Protein AF-I3S9D3-F1 (afdb_monomer)

Sequence (166 aa):
MTRGRRREHYQWNMDIIGVPGVMAEAELISSIVTLFKRIGITESDVGFKVSSRKVLQEVLRCYSIPENLFGKVCIIIDKIEEIPIDEIKKELKAAGLSQEAVLELLQVLSVKSLTELEERLGNSGEAIADLKELFSLAEKFGYSKWLQFDASVVRGLAYYTGIVFE

Nearest PDB structures (foldseek):
  4yre-assembly1_B-2  TM=9.795E-01  e=1.272E-14  Trypanosoma cruzi strain CL Brener
  3lc0-assembly1_A-2  TM=9.769E-01  e=6.864E-14  Trypanosoma cruzi
  4yrc-assembly1_A  TM=9.772E-01  e=1.595E-13  Trypanosoma cruzi strain CL Brener
  4yp0-assembly1_A  TM=9.704E-01  e=2.363E-13  Trypanosoma cruzi strain CL Brener
  3hrk-assembly1_B  TM=9.640E-01  e=2.645E-13  Trypanosoma cruzi

InterPro domains:
  IPR004516 Histidine-tRNA ligase/ATP phosphoribosyltransferase regulatory subunit [PTHR43707] (1-166)
  IPR041715 Class II Histidinyl-tRNA synthetase (HisRS)-like catalytic core domain [PF13393] (4-166)
  IPR045864 Class II Aminoacyl-tRNA synthetase/Biotinyl protein ligase (BPL) and lipoyl protein ligase (LPL) [G3DSA:3.30.930.10] (1-166)
  IPR045864 Class II Aminoacyl-tRNA synthetase/Biotinyl protein ligase (BPL) and lipoyl protein ligase (LPL) [SSF55681] (3-166)

Secondary structure (DSSP, 8-state):
---S--S----------S--TTHHHHHHHHHHHHHHHHTT--TTT--EEEEEHHHHHHHHHHTT--GGGHHHHHHHHHGGGTS-HHHHHHHHHHTT--HHHHHHH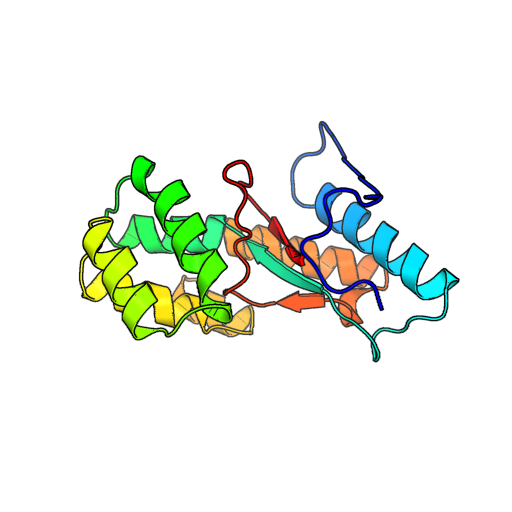HHHHT--SHHHHHHHH-TT-HHHHHHHHHHHHHHHHT-GGGEEE-TT---S-TT--SEEE-

Foldseek 3Di:
DDPDDDPDDDDDDDDDPDDDACVRVLVVVLVVVVVCVVVPHDLVRAAKEKFWLLLVVLLCVVQVHDPVLSLVLLQLLQCPVPDPPVVSLVSVVVSPDDNVSSVVSVVQQADFDLVVSCVSRNPPGPRSVRVVVSLVSCVVSVNNSRYTYGSSDRDNDSPGHTMDMD

Mean predicted aligned error: 4.54 Å

Radius of gyration: 17.09 Å; Cα contacts (8 Å, |Δi|>4): 186; chains: 1; bounding box: 38×35×45 Å

Structure (mmCIF, N/CA/C/O backbone):
data_AF-I3S9D3-F1
#
_entry.id   AF-I3S9D3-F1
#
loop_
_atom_site.group_PDB
_atom_site.id
_atom_site.type_symbol
_atom_site.label_atom_id
_atom_site.label_alt_id
_atom_site.label_comp_id
_atom_site.label_asym_id
_atom_site.label_entity_id
_atom_site.label_seq_id
_atom_site.pdbx_PDB_ins_code
_atom_site.Cartn_x
_atom_site.Cartn_y
_atom_site.Cartn_z
_atom_site.occupancy
_atom_site.B_iso_or_equiv
_atom_site.auth_seq_id
_atom_site.auth_comp_id
_atom_site.auth_asym_id
_atom_site.auth_atom_id
_atom_site.pdbx_PDB_model_num
ATOM 1 N N . MET A 1 1 ? -12.470 16.243 -25.436 1.00 49.25 1 MET A N 1
ATOM 2 C CA . MET A 1 1 ? -12.636 15.712 -24.062 1.00 49.25 1 MET A CA 1
ATOM 3 C C . MET A 1 1 ? -14.063 15.222 -23.891 1.00 49.25 1 MET A C 1
ATOM 5 O O . MET A 1 1 ? -14.980 16.030 -23.940 1.00 49.25 1 MET A O 1
ATOM 9 N N . THR A 1 2 ? -14.280 13.917 -23.740 1.00 46.56 2 THR A N 1
ATOM 10 C CA . THR A 1 2 ? -15.599 13.377 -23.373 1.00 46.56 2 THR A CA 1
ATOM 11 C C . THR A 1 2 ? -1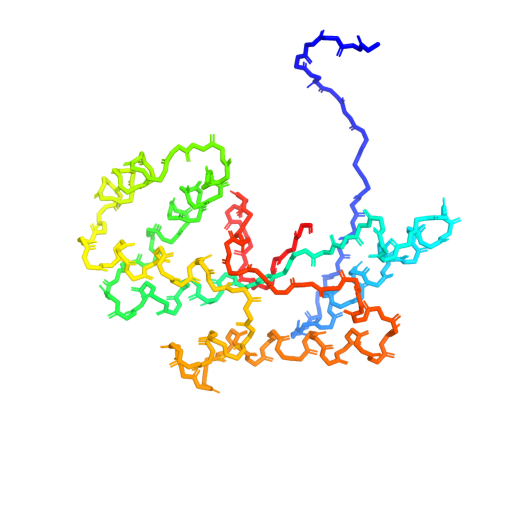5.939 13.817 -21.949 1.00 46.56 2 THR A C 1
ATOM 13 O O . THR A 1 2 ? -15.315 13.338 -21.005 1.00 46.56 2 THR A O 1
ATOM 16 N N . ARG A 1 3 ? -16.888 14.747 -21.802 1.00 61.69 3 ARG A N 1
ATOM 17 C CA . ARG A 1 3 ? -17.500 15.116 -20.518 1.00 61.69 3 ARG A CA 1
ATOM 18 C C . ARG A 1 3 ? -18.557 14.068 -20.157 1.00 61.69 3 ARG A C 1
ATOM 20 O O . ARG A 1 3 ? -19.429 13.791 -20.973 1.00 61.69 3 ARG A O 1
ATOM 27 N N . GLY A 1 4 ? -18.478 13.502 -18.954 1.00 76.75 4 GLY A N 1
ATOM 28 C CA . GLY A 1 4 ? -19.435 12.517 -18.434 1.00 76.75 4 GLY A CA 1
ATOM 29 C C . GLY A 1 4 ? -18.759 11.326 -17.750 1.00 76.75 4 GLY A C 1
ATOM 30 O O . GLY A 1 4 ? -17.557 11.110 -17.898 1.00 76.75 4 GLY A O 1
ATOM 31 N N . ARG A 1 5 ? -19.536 10.542 -16.994 1.00 80.56 5 ARG A N 1
ATOM 32 C CA . ARG A 1 5 ? -19.056 9.320 -16.333 1.00 80.56 5 ARG A CA 1
ATOM 33 C C . ARG A 1 5 ? -18.833 8.237 -17.390 1.00 80.56 5 ARG A C 1
ATOM 35 O O . ARG A 1 5 ? -19.801 7.713 -17.944 1.00 80.56 5 ARG A O 1
ATOM 42 N N . ARG A 1 6 ? -17.568 7.933 -17.696 1.00 85.50 6 ARG A N 1
ATOM 43 C CA . ARG A 1 6 ? -17.218 6.862 -18.639 1.00 85.50 6 ARG A CA 1
ATOM 44 C C . ARG A 1 6 ? -17.754 5.526 -18.121 1.00 85.50 6 ARG A C 1
ATOM 46 O O . ARG A 1 6 ? -17.647 5.239 -16.932 1.00 85.50 6 ARG A O 1
ATOM 53 N N . ARG A 1 7 ? -18.361 4.745 -19.016 1.00 91.62 7 ARG A N 1
ATOM 54 C CA . ARG A 1 7 ? -18.909 3.408 -18.723 1.00 91.62 7 ARG A CA 1
ATOM 55 C C . ARG A 1 7 ? -18.028 2.269 -19.245 1.00 91.62 7 ARG A C 1
ATOM 57 O O . ARG A 1 7 ? -18.334 1.117 -18.983 1.00 91.62 7 ARG A O 1
ATOM 64 N N . GLU A 1 8 ? -16.942 2.597 -19.940 1.00 93.19 8 GLU A N 1
ATOM 65 C CA . GLU A 1 8 ? -15.966 1.645 -20.466 1.00 93.19 8 GLU A CA 1
ATOM 66 C C . GLU A 1 8 ? -14.553 2.242 -20.419 1.00 93.19 8 GLU A C 1
ATOM 68 O O . GLU A 1 8 ? -14.372 3.458 -20.561 1.00 93.19 8 GLU A O 1
ATOM 73 N N . HIS A 1 9 ? -13.564 1.383 -20.184 1.00 93.62 9 HIS A N 1
ATOM 74 C CA . HIS A 1 9 ? -12.139 1.675 -20.316 1.00 93.62 9 HIS A CA 1
ATOM 75 C C . HIS A 1 9 ? -11.368 0.359 -20.481 1.00 93.62 9 HIS A C 1
ATOM 77 O O . HIS A 1 9 ? -11.848 -0.698 -20.077 1.00 93.62 9 HIS A O 1
ATOM 83 N N . TYR A 1 10 ? -10.173 0.431 -21.066 1.00 95.31 10 TYR A N 1
ATOM 84 C CA . TYR A 1 10 ? -9.237 -0.690 -21.086 1.00 95.31 10 TYR A CA 1
ATOM 85 C C 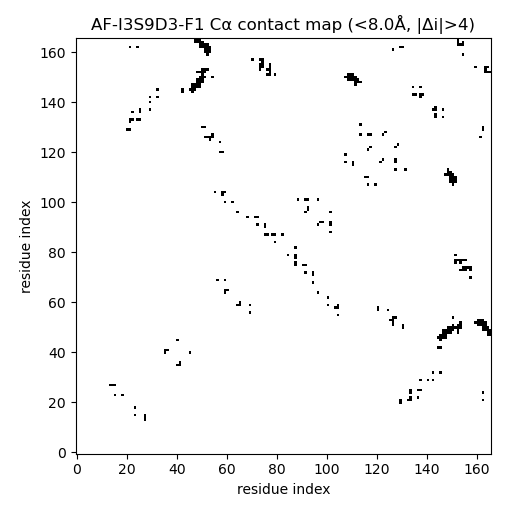. TYR A 1 10 ? -8.373 -0.644 -19.829 1.00 95.31 10 TYR A C 1
ATOM 87 O O . TYR A 1 10 ? -7.870 0.421 -19.467 1.00 95.31 10 TYR A O 1
ATOM 95 N N . GLN A 1 11 ? -8.191 -1.795 -19.188 1.00 95.88 11 GLN A N 1
ATOM 96 C CA . GLN A 1 11 ? -7.334 -1.949 -18.019 1.00 95.88 11 GLN A CA 1
ATOM 97 C C . GLN A 1 11 ? -6.360 -3.097 -18.267 1.00 95.88 11 GLN A C 1
ATOM 99 O O . GLN A 1 11 ? -6.765 -4.240 -18.484 1.00 95.88 11 GLN A O 1
ATOM 104 N N . TRP A 1 12 ? -5.069 -2.785 -18.243 1.00 96.88 12 TRP A N 1
ATOM 105 C CA . TRP A 1 12 ? -4.033 -3.805 -18.231 1.00 96.88 12 TRP A CA 1
ATOM 106 C C . TRP A 1 12 ? -3.953 -4.396 -16.823 1.00 96.88 12 TRP A C 1
ATOM 108 O O . TRP A 1 12 ? -3.739 -3.660 -15.863 1.00 96.88 12 TRP A O 1
ATOM 118 N N . ASN A 1 13 ? -4.181 -5.703 -16.708 1.00 96.81 13 ASN A N 1
ATOM 119 C CA . ASN A 1 13 ? -4.094 -6.437 -15.449 1.00 96.81 13 ASN A CA 1
ATOM 120 C C . ASN A 1 13 ? -2.868 -7.354 -15.489 1.00 96.81 13 ASN A C 1
ATOM 122 O O . ASN A 1 13 ? -2.574 -7.963 -16.522 1.00 96.81 13 ASN A O 1
ATOM 126 N N . MET A 1 14 ? -2.162 -7.422 -14.365 1.00 97.56 14 MET A N 1
ATOM 127 C CA . MET A 1 14 ? -1.034 -8.314 -14.139 1.00 97.56 14 MET A CA 1
ATOM 128 C C . MET A 1 14 ? -1.173 -8.915 -12.747 1.00 97.56 14 MET A C 1
ATOM 130 O O . MET A 1 14 ? -1.247 -8.179 -11.767 1.00 97.56 14 MET A O 1
ATOM 134 N N . ASP A 1 15 ? -1.152 -10.241 -12.676 1.00 97.12 15 ASP A N 1
ATOM 135 C CA . ASP A 1 15 ? -1.316 -10.992 -11.439 1.00 97.12 15 ASP A CA 1
ATOM 136 C C . ASP A 1 15 ? -0.244 -12.079 -11.361 1.00 97.12 15 ASP A C 1
ATOM 138 O O . ASP A 1 15 ? 0.035 -12.773 -12.343 1.00 97.12 15 ASP A O 1
ATOM 142 N N . ILE A 1 16 ? 0.344 -12.243 -10.177 1.00 97.50 16 ILE A N 1
ATOM 143 C CA . ILE A 1 16 ? 1.281 -13.323 -9.869 1.00 97.50 16 ILE A CA 1
ATOM 144 C C . ILE A 1 16 ? 0.644 -14.171 -8.771 1.00 97.50 16 ILE A C 1
ATOM 146 O O . ILE A 1 16 ? 0.302 -13.668 -7.704 1.00 97.50 16 ILE A O 1
ATOM 150 N N . ILE A 1 17 ? 0.461 -15.464 -9.040 1.00 97.25 17 ILE A N 1
ATOM 151 C CA . ILE A 1 17 ? -0.234 -16.392 -8.142 1.00 97.25 17 ILE A CA 1
ATOM 152 C C . ILE A 1 17 ? 0.756 -17.438 -7.634 1.00 97.25 17 ILE A C 1
ATOM 154 O O . ILE A 1 17 ? 1.529 -17.997 -8.409 1.00 97.25 17 ILE A O 1
ATOM 158 N N . GLY A 1 18 ? 0.695 -17.741 -6.334 1.00 96.19 18 GLY A N 1
ATOM 159 C CA . GLY A 1 18 ? 1.493 -18.808 -5.719 1.00 96.19 18 GLY A CA 1
ATOM 160 C C . GLY A 1 18 ? 2.904 -18.393 -5.297 1.00 96.19 18 GLY A C 1
ATOM 161 O O . GLY A 1 18 ? 3.736 -19.263 -5.055 1.00 96.19 18 GLY A O 1
ATOM 162 N N . VAL A 1 19 ? 3.173 -17.089 -5.193 1.00 96.00 19 VAL A N 1
ATOM 163 C CA . VAL A 1 19 ? 4.452 -16.550 -4.715 1.00 96.00 19 VAL A CA 1
ATOM 164 C C . VAL A 1 19 ? 4.263 -15.984 -3.304 1.00 96.00 19 VAL A C 1
ATOM 166 O O . VAL A 1 19 ? 3.454 -15.074 -3.135 1.00 96.00 19 VAL A O 1
ATOM 169 N N . PRO A 1 20 ? 4.948 -16.531 -2.284 1.00 91.38 20 PRO A N 1
ATOM 170 C CA . PRO A 1 20 ? 4.936 -15.969 -0.938 1.00 91.38 20 PRO A CA 1
ATOM 171 C C . PRO A 1 20 ? 5.893 -14.772 -0.818 1.00 91.38 20 PRO A C 1
ATOM 173 O O . PRO A 1 20 ? 6.807 -14.610 -1.630 1.00 91.38 20 PRO A O 1
ATOM 176 N N . GLY A 1 21 ? 5.731 -13.990 0.252 1.00 92.62 21 GLY A N 1
ATOM 177 C CA . GLY A 1 21 ? 6.547 -12.799 0.508 1.00 92.62 21 GLY A CA 1
ATOM 178 C C . GLY A 1 21 ? 6.273 -11.678 -0.497 1.00 92.62 21 GLY A C 1
ATOM 179 O O . GLY A 1 21 ? 5.265 -11.713 -1.195 1.00 92.62 21 GLY A O 1
ATOM 180 N N . VAL A 1 22 ? 7.182 -10.702 -0.575 1.00 96.81 22 VAL A N 1
ATOM 181 C CA . VAL A 1 22 ? 6.983 -9.460 -1.353 1.00 96.81 22 VAL A CA 1
ATOM 182 C C . VAL A 1 22 ? 7.588 -9.472 -2.765 1.00 96.81 22 VAL A C 1
ATOM 184 O O . VAL A 1 22 ? 7.643 -8.449 -3.452 1.00 96.81 22 VAL A O 1
ATOM 187 N N . MET A 1 23 ? 8.093 -10.626 -3.214 1.00 97.50 23 MET A N 1
ATOM 188 C CA . MET A 1 23 ? 8.729 -10.758 -4.531 1.00 97.50 23 MET A CA 1
ATOM 189 C C . MET A 1 23 ? 7.735 -10.518 -5.672 1.00 97.50 23 MET A C 1
ATOM 191 O O . MET A 1 23 ? 8.100 -9.943 -6.697 1.00 97.50 23 MET A O 1
ATOM 195 N N . ALA A 1 24 ? 6.480 -10.941 -5.498 1.00 97.88 24 ALA A N 1
ATOM 196 C CA . ALA A 1 24 ? 5.436 -10.726 -6.493 1.00 97.88 24 ALA A CA 1
ATOM 197 C C . ALA A 1 24 ? 5.185 -9.229 -6.707 1.00 97.88 24 ALA A C 1
ATOM 199 O O . ALA A 1 24 ? 5.175 -8.751 -7.837 1.00 97.88 24 ALA A O 1
ATOM 200 N N . GLU A 1 25 ? 5.042 -8.472 -5.625 1.00 97.94 25 GLU A N 1
ATOM 201 C CA . GLU A 1 25 ? 4.812 -7.034 -5.660 1.00 97.94 25 GLU A CA 1
ATOM 202 C C . GLU A 1 25 ? 6.011 -6.288 -6.246 1.00 97.94 25 GLU A C 1
ATOM 204 O O . GLU A 1 25 ? 5.826 -5.383 -7.062 1.00 97.94 25 GLU A O 1
ATOM 209 N N . ALA A 1 26 ? 7.236 -6.708 -5.913 1.00 98.12 26 ALA A N 1
ATOM 210 C CA . ALA A 1 26 ? 8.444 -6.151 -6.514 1.00 98.12 26 ALA A CA 1
ATOM 211 C C . ALA A 1 26 ? 8.471 -6.338 -8.045 1.00 98.12 26 ALA A C 1
ATOM 213 O O . ALA A 1 26 ? 8.721 -5.390 -8.794 1.00 98.12 26 ALA A O 1
ATOM 214 N N . GLU A 1 27 ? 8.157 -7.542 -8.527 1.00 98.12 27 GLU A N 1
ATOM 215 C CA . GLU A 1 27 ? 8.140 -7.864 -9.959 1.00 98.12 27 GLU A CA 1
ATOM 216 C C . GLU A 1 27 ? 7.004 -7.145 -10.708 1.00 98.12 27 GLU A C 1
ATOM 218 O O . GLU A 1 27 ? 7.194 -6.664 -11.833 1.00 98.12 27 GLU A O 1
ATOM 223 N N . LEU A 1 28 ? 5.831 -7.008 -10.081 1.00 98.38 28 LEU A N 1
ATOM 224 C CA . LEU A 1 28 ? 4.704 -6.253 -10.635 1.00 98.38 28 LEU A CA 1
ATOM 225 C C . LEU A 1 28 ? 5.077 -4.780 -10.834 1.00 98.38 28 LEU A C 1
ATOM 227 O O . LEU A 1 28 ? 4.912 -4.250 -11.934 1.00 98.38 28 LEU A O 1
ATOM 231 N N . ILE A 1 29 ? 5.648 -4.130 -9.816 1.00 98.06 29 ILE A N 1
ATOM 232 C CA . ILE A 1 29 ? 6.073 -2.725 -9.915 1.00 98.06 29 ILE A CA 1
ATOM 233 C C . ILE A 1 29 ? 7.193 -2.580 -10.955 1.00 98.06 29 ILE A C 1
ATOM 235 O O . ILE A 1 29 ? 7.128 -1.697 -11.811 1.00 98.06 29 ILE A O 1
ATOM 239 N N . SER A 1 30 ? 8.173 -3.488 -10.961 1.00 98.19 30 SER A N 1
ATOM 240 C CA . SER A 1 30 ? 9.248 -3.534 -11.965 1.00 98.19 30 SER A CA 1
ATOM 241 C C . SER A 1 30 ? 8.720 -3.627 -13.404 1.00 98.19 30 SER A C 1
ATOM 243 O O . SER A 1 30 ? 9.215 -2.948 -14.313 1.00 98.19 30 SER A O 1
ATOM 245 N N . SER A 1 31 ? 7.663 -4.413 -13.620 1.00 98.25 31 SER A N 1
ATOM 246 C CA . SER A 1 31 ? 7.009 -4.554 -14.924 1.00 98.25 31 SER A CA 1
ATOM 247 C C . SER A 1 31 ? 6.356 -3.247 -15.384 1.00 98.25 31 SER A C 1
ATOM 249 O O . SER A 1 31 ? 6.502 -2.858 -16.548 1.00 98.25 31 SER A O 1
ATOM 251 N N . ILE A 1 32 ? 5.698 -2.521 -14.473 1.00 98.00 32 ILE A N 1
ATOM 252 C CA . ILE A 1 32 ? 5.095 -1.214 -14.775 1.00 98.00 32 ILE A CA 1
ATOM 253 C C . ILE A 1 32 ? 6.189 -0.168 -15.037 1.00 98.00 32 ILE A C 1
ATOM 255 O O . ILE A 1 32 ? 6.119 0.558 -16.029 1.00 98.00 32 ILE A O 1
ATOM 259 N N . VAL A 1 33 ? 7.251 -0.136 -14.224 1.00 98.06 33 VAL A N 1
ATOM 260 C CA . VAL A 1 33 ? 8.419 0.739 -14.442 1.00 98.06 33 VAL A CA 1
ATOM 261 C C . VAL A 1 33 ? 9.059 0.469 -15.805 1.00 98.06 33 VAL A C 1
ATOM 263 O O . VAL A 1 33 ? 9.430 1.399 -16.521 1.00 98.06 33 VAL A O 1
ATOM 266 N N . THR A 1 34 ? 9.168 -0.800 -16.200 1.00 98.06 34 THR A N 1
ATOM 267 C CA . THR A 1 34 ? 9.695 -1.190 -17.514 1.00 98.06 34 THR A CA 1
ATOM 268 C C . THR A 1 34 ? 8.831 -0.640 -18.644 1.00 98.06 34 THR A C 1
ATOM 270 O O . THR A 1 34 ? 9.368 -0.128 -19.630 1.00 98.06 34 THR A O 1
ATOM 273 N N . LEU A 1 35 ? 7.503 -0.701 -18.508 1.00 97.62 35 LEU A N 1
ATOM 274 C CA . LEU A 1 35 ? 6.585 -0.082 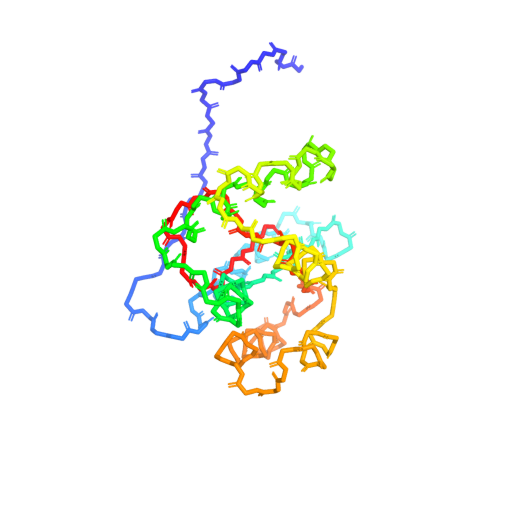-19.462 1.00 97.62 35 LEU A CA 1
ATOM 275 C C . LEU A 1 35 ? 6.792 1.438 -19.524 1.00 97.62 35 LEU A C 1
ATOM 277 O O . LEU A 1 35 ? 6.975 1.963 -20.620 1.00 97.62 35 LEU A O 1
ATOM 281 N N . PHE A 1 36 ? 6.812 2.127 -18.379 1.00 97.94 36 PHE A N 1
ATOM 282 C CA . PHE A 1 36 ? 7.014 3.579 -18.297 1.00 97.94 36 PHE A CA 1
ATOM 283 C C . PHE A 1 36 ? 8.310 4.020 -18.977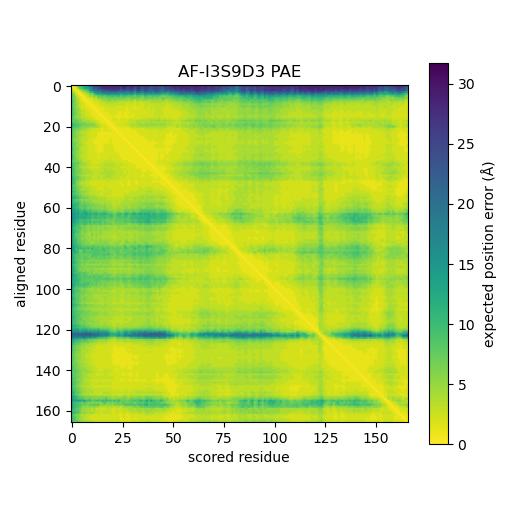 1.00 97.94 36 PHE A C 1
ATOM 285 O O . PHE A 1 36 ? 8.272 4.869 -19.870 1.00 97.94 36 PHE A O 1
ATOM 292 N N . LYS A 1 37 ? 9.429 3.355 -18.675 1.00 97.19 37 LYS A N 1
ATOM 293 C CA . LYS A 1 37 ? 10.717 3.616 -19.333 1.00 97.19 37 LYS A CA 1
ATOM 294 C C . LYS A 1 37 ? 10.642 3.424 -20.852 1.00 97.19 37 LYS A C 1
ATOM 296 O O . LYS A 1 37 ? 11.190 4.231 -21.598 1.00 97.19 37 LYS A O 1
ATOM 301 N N . ARG A 1 38 ? 9.943 2.388 -21.338 1.00 98.00 38 ARG A N 1
ATOM 302 C CA . ARG A 1 38 ? 9.790 2.119 -22.784 1.00 98.00 38 ARG A CA 1
ATOM 303 C C . ARG A 1 38 ? 8.992 3.186 -23.527 1.00 98.00 38 ARG A C 1
ATOM 305 O O . ARG A 1 38 ? 9.226 3.374 -24.718 1.00 98.00 38 ARG A O 1
ATOM 312 N N . ILE A 1 39 ? 8.069 3.863 -22.850 1.00 97.81 39 ILE A N 1
ATOM 313 C CA . ILE A 1 39 ? 7.268 4.949 -23.433 1.00 97.81 39 ILE A CA 1
ATOM 314 C C . ILE A 1 39 ? 7.834 6.342 -23.124 1.00 97.81 39 ILE A C 1
ATOM 316 O O . ILE A 1 39 ? 7.201 7.340 -23.458 1.00 97.81 39 ILE A O 1
ATOM 320 N N . GLY A 1 40 ? 9.030 6.414 -22.531 1.00 97.88 40 GLY A N 1
ATOM 321 C CA . GLY A 1 40 ? 9.747 7.664 -22.271 1.00 97.88 40 GLY A CA 1
ATOM 322 C C . GLY A 1 40 ? 9.341 8.401 -20.993 1.00 97.88 40 GLY A C 1
ATOM 323 O O . GLY A 1 40 ? 9.750 9.543 -20.823 1.00 97.88 40 GLY A O 1
ATOM 324 N N . ILE A 1 41 ? 8.565 7.769 -20.109 1.00 98.19 41 ILE A N 1
ATOM 325 C CA . ILE A 1 41 ? 8.274 8.287 -18.766 1.00 98.19 41 ILE A CA 1
ATOM 326 C C . ILE A 1 41 ? 9.466 7.970 -17.860 1.00 98.19 41 ILE A C 1
ATOM 328 O O . ILE A 1 41 ? 10.052 6.886 -17.947 1.00 98.19 41 ILE A O 1
ATOM 332 N N . THR A 1 42 ? 9.815 8.910 -16.988 1.00 97.44 42 THR A N 1
ATOM 333 C CA . THR A 1 42 ? 10.955 8.830 -16.066 1.00 97.44 42 THR A CA 1
ATOM 334 C C . THR A 1 42 ? 10.518 8.945 -14.603 1.00 97.44 42 THR A C 1
ATOM 336 O O . THR A 1 42 ? 9.389 9.341 -14.314 1.00 97.44 42 THR A O 1
ATOM 339 N N . GLU A 1 43 ? 11.422 8.651 -13.663 1.00 96.81 43 GLU A N 1
ATOM 340 C CA . GLU A 1 43 ? 11.158 8.806 -12.223 1.00 96.81 43 GLU A CA 1
ATOM 341 C C . GLU A 1 43 ? 10.895 10.258 -11.788 1.00 96.81 43 GLU A C 1
ATOM 343 O O . GLU A 1 43 ? 10.408 10.494 -10.688 1.00 96.81 43 GLU A O 1
ATOM 348 N N . SER A 1 44 ? 11.234 11.246 -12.625 1.00 96.56 44 SER A N 1
ATOM 349 C CA . SER A 1 44 ? 10.882 12.647 -12.372 1.00 96.56 44 SER A CA 1
ATOM 350 C C . SER A 1 44 ? 9.459 13.000 -12.800 1.00 96.56 44 SER A C 1
ATOM 352 O O . SER A 1 44 ? 8.947 14.031 -12.371 1.00 96.56 44 SER A O 1
ATOM 354 N N . ASP A 1 45 ? 8.826 12.167 -13.630 1.00 97.00 45 ASP A N 1
ATOM 355 C CA . ASP A 1 45 ? 7.465 12.397 -14.116 1.00 97.00 45 ASP A CA 1
ATOM 356 C C . ASP A 1 45 ? 6.425 11.729 -13.212 1.00 97.00 45 ASP A C 1
ATOM 358 O O . ASP A 1 45 ? 5.353 12.288 -12.973 1.00 97.00 45 ASP A O 1
ATOM 362 N N . VAL A 1 46 ? 6.729 10.518 -12.730 1.00 96.75 46 VAL A N 1
ATOM 363 C CA . VAL A 1 46 ? 5.824 9.689 -11.924 1.00 96.75 46 VAL A CA 1
ATOM 364 C C . VAL A 1 46 ? 6.592 8.899 -10.865 1.00 96.75 46 VAL A C 1
ATOM 366 O O . VAL A 1 46 ? 7.780 8.615 -11.011 1.00 96.75 46 VAL A O 1
ATOM 369 N N . GLY A 1 47 ? 5.873 8.469 -9.834 1.00 95.88 47 GLY A N 1
ATOM 370 C CA . GLY A 1 47 ? 6.354 7.539 -8.820 1.00 95.88 47 GLY A CA 1
ATOM 371 C C . GLY A 1 47 ? 5.205 6.693 -8.283 1.00 95.88 47 GLY A C 1
ATOM 372 O O . GLY A 1 47 ? 4.040 7.004 -8.521 1.00 95.88 47 GLY A O 1
ATOM 373 N N . PHE A 1 48 ? 5.554 5.629 -7.572 1.00 97.31 48 PHE A N 1
ATOM 374 C CA . PHE A 1 48 ? 4.640 4.721 -6.900 1.00 97.31 48 PHE A CA 1
ATOM 375 C C . PHE A 1 48 ? 4.638 5.032 -5.416 1.00 97.31 48 PHE A C 1
ATOM 377 O O . PHE A 1 48 ? 5.682 4.932 -4.758 1.00 97.31 48 PHE A O 1
ATOM 384 N N . LYS A 1 49 ? 3.467 5.362 -4.879 1.00 96.75 49 LYS A N 1
ATOM 385 C CA . LYS A 1 49 ? 3.282 5.402 -3.430 1.00 96.75 49 LYS A CA 1
ATOM 386 C C . LYS A 1 49 ? 2.969 3.994 -2.948 1.00 96.75 49 LYS A C 1
ATOM 388 O O . LYS A 1 49 ? 2.119 3.319 -3.524 1.00 96.75 49 LYS A O 1
ATOM 393 N N . VAL A 1 50 ? 3.640 3.550 -1.891 1.00 97.12 50 VAL A N 1
ATOM 394 C CA . VAL A 1 50 ? 3.510 2.184 -1.374 1.00 97.12 50 VAL A CA 1
ATOM 395 C C . VAL A 1 50 ? 3.281 2.169 0.126 1.00 97.12 50 VAL A C 1
ATOM 397 O O . VAL A 1 50 ? 3.898 2.925 0.877 1.00 97.12 50 VAL A O 1
ATOM 400 N N . SER A 1 51 ? 2.425 1.247 0.552 1.00 95.44 51 SER A N 1
ATOM 401 C CA . SER A 1 51 ? 2.127 0.951 1.948 1.00 95.44 51 SER A CA 1
ATOM 402 C C . SER A 1 51 ? 1.824 -0.534 2.131 1.00 95.44 51 SER A C 1
ATOM 404 O O . SER A 1 51 ? 1.900 -1.330 1.195 1.00 95.44 51 SER A O 1
ATOM 406 N N . SER A 1 52 ? 1.449 -0.913 3.349 1.00 94.31 52 SER A N 1
ATOM 407 C CA . SER A 1 52 ? 0.928 -2.236 3.665 1.00 94.31 52 SER A CA 1
ATOM 408 C C . SER A 1 52 ? -0.327 -2.117 4.509 1.00 94.31 52 SER A C 1
ATOM 410 O O . SER A 1 52 ? -0.361 -1.407 5.514 1.00 94.31 52 SER A O 1
ATOM 412 N N . ARG A 1 53 ? -1.349 -2.897 4.168 1.00 92.38 53 ARG A N 1
ATOM 413 C CA . ARG A 1 53 ? -2.550 -3.026 4.999 1.00 92.38 53 ARG A CA 1
ATOM 414 C C . ARG A 1 53 ? -2.264 -3.602 6.379 1.00 92.38 53 ARG A C 1
ATOM 416 O O . ARG A 1 53 ? -3.000 -3.294 7.318 1.00 92.38 53 ARG A O 1
ATOM 423 N N . LYS A 1 54 ? -1.174 -4.358 6.520 1.00 91.62 54 LYS A N 1
ATOM 424 C CA . LYS A 1 54 ? -0.701 -4.864 7.811 1.00 91.62 54 LYS A CA 1
ATOM 425 C C . LYS A 1 54 ? -0.365 -3.724 8.784 1.00 91.62 54 LYS A C 1
ATOM 427 O O . LYS A 1 54 ? -0.642 -3.865 9.967 1.00 91.62 54 LYS A O 1
ATOM 432 N N . VAL A 1 55 ? 0.100 -2.564 8.295 1.00 91.19 55 VAL A N 1
ATOM 433 C CA . VAL A 1 55 ? 0.334 -1.361 9.126 1.00 91.19 55 VAL A CA 1
ATOM 434 C C . VAL A 1 55 ? -0.953 -0.944 9.831 1.00 91.19 55 VAL A C 1
ATOM 436 O O . VAL A 1 55 ? -0.994 -0.769 11.046 1.00 91.19 55 VAL A O 1
ATOM 439 N N . LEU A 1 56 ? -2.038 -0.833 9.066 1.00 89.12 56 LEU A N 1
ATOM 440 C CA . LEU A 1 56 ? -3.338 -0.464 9.604 1.00 89.12 56 LEU A CA 1
ATOM 441 C C . LEU A 1 56 ? -3.864 -1.525 10.580 1.00 89.12 56 LEU A C 1
ATOM 443 O O . LEU A 1 56 ? -4.381 -1.177 11.638 1.00 89.12 56 LEU A O 1
ATOM 447 N N . GLN A 1 57 ? -3.712 -2.812 10.253 1.00 88.94 57 GLN A N 1
ATOM 448 C CA . GLN A 1 57 ? -4.117 -3.911 11.139 1.00 88.94 57 GLN A CA 1
ATOM 449 C C . GLN A 1 57 ? -3.396 -3.855 12.487 1.00 88.94 57 GLN A C 1
ATOM 451 O O . GLN A 1 57 ? -4.036 -4.017 13.526 1.00 88.94 57 GLN A O 1
ATOM 456 N N . GLU A 1 58 ? -2.090 -3.589 12.482 1.00 88.50 58 GLU A N 1
ATOM 457 C CA . GLU A 1 58 ? -1.288 -3.458 13.698 1.00 88.50 58 GLU A CA 1
ATOM 458 C C . GLU A 1 58 ? -1.798 -2.315 14.584 1.00 88.50 58 GLU A C 1
ATOM 460 O O . GLU A 1 58 ? -2.022 -2.531 15.778 1.00 88.50 58 GLU A O 1
ATOM 465 N N . VAL A 1 59 ? -2.089 -1.144 14.001 1.00 87.12 59 VAL A N 1
ATOM 466 C CA . VAL A 1 59 ? -2.674 -0.009 14.736 1.00 87.12 59 VAL A CA 1
ATOM 467 C C . VAL A 1 59 ? -4.023 -0.386 15.340 1.00 87.12 59 VAL A C 1
ATOM 469 O O . VAL A 1 59 ? -4.239 -0.194 16.534 1.00 87.12 59 VAL A O 1
ATOM 472 N N . LEU A 1 60 ? -4.937 -0.957 14.551 1.00 87.88 60 LEU A N 1
ATOM 473 C CA . LEU A 1 60 ? -6.269 -1.318 15.046 1.00 87.88 60 LEU A CA 1
ATOM 474 C C . LEU A 1 60 ? -6.203 -2.360 16.175 1.00 87.88 60 LEU A C 1
ATOM 476 O O . LEU A 1 60 ? -6.970 -2.275 17.140 1.00 87.88 60 LEU A O 1
ATOM 480 N N . ARG A 1 61 ? -5.254 -3.301 16.100 1.00 87.00 61 ARG A N 1
ATOM 481 C CA . ARG A 1 61 ? -5.028 -4.319 17.133 1.00 87.00 61 ARG A CA 1
ATOM 482 C C . ARG A 1 61 ? -4.587 -3.703 18.463 1.00 87.00 61 ARG A C 1
ATOM 484 O O . ARG A 1 61 ? -5.064 -4.147 19.506 1.00 87.00 61 ARG A O 1
ATOM 491 N N . CYS A 1 62 ? -3.751 -2.662 18.447 1.00 85.06 62 CYS A N 1
ATOM 492 C CA . CYS A 1 62 ? -3.336 -1.946 19.664 1.00 85.06 62 CYS A CA 1
ATOM 493 C C . CYS A 1 62 ? -4.519 -1.315 20.420 1.00 85.06 62 CYS A C 1
ATOM 495 O O . CYS A 1 62 ? -4.488 -1.222 21.644 1.00 85.06 62 CYS A O 1
ATOM 497 N N . TYR A 1 63 ? -5.590 -0.952 19.709 1.00 85.19 63 TYR A N 1
ATOM 498 C CA . TYR A 1 63 ? -6.819 -0.395 20.287 1.00 85.19 63 TYR A CA 1
ATOM 499 C C . TYR A 1 63 ? -7.929 -1.436 20.491 1.00 85.19 63 TYR A C 1
ATOM 501 O O . TYR A 1 63 ? -9.074 -1.068 20.750 1.00 85.19 63 TYR A O 1
ATOM 509 N N . SER A 1 64 ? -7.607 -2.734 20.401 1.00 84.38 64 SER A N 1
ATOM 510 C CA . SER A 1 64 ? -8.567 -3.840 20.564 1.00 84.38 64 SER A CA 1
ATOM 511 C C . SER A 1 64 ? -9.785 -3.736 19.635 1.00 84.38 64 SER A C 1
ATOM 513 O O . SER A 1 64 ? -10.892 -4.143 19.995 1.00 84.38 64 SER A O 1
ATOM 515 N N . ILE A 1 65 ? -9.596 -3.174 18.438 1.00 84.38 65 ILE A N 1
ATOM 516 C CA . ILE A 1 65 ? -10.668 -3.025 17.455 1.00 84.38 65 ILE A CA 1
ATOM 517 C C . ILE A 1 65 ? -10.900 -4.378 16.763 1.00 84.38 65 ILE A C 1
ATOM 519 O O . ILE A 1 65 ? -9.947 -4.969 16.251 1.00 84.38 65 ILE A O 1
ATOM 523 N N . PRO A 1 66 ? -12.151 -4.871 16.709 1.00 85.12 66 PRO A N 1
ATOM 524 C CA . PRO A 1 66 ? -12.485 -6.127 16.045 1.00 85.12 66 PRO A CA 1
ATOM 525 C C . PRO A 1 66 ? -12.090 -6.181 14.557 1.00 85.12 66 PRO A C 1
ATOM 527 O O . PRO A 1 66 ? -12.350 -5.244 13.800 1.00 85.12 66 PRO A O 1
ATOM 530 N N . GLU A 1 67 ? -11.550 -7.319 14.105 1.00 83.00 67 GLU A N 1
ATOM 531 C CA . GLU A 1 67 ? -11.112 -7.521 12.710 1.00 83.00 67 GLU A CA 1
ATOM 532 C C . GLU A 1 67 ? -12.238 -7.359 11.679 1.00 83.00 67 GLU A C 1
ATOM 534 O O . GLU A 1 67 ? -11.998 -6.913 10.559 1.00 83.00 67 GLU A O 1
ATOM 539 N N . ASN A 1 68 ? -13.490 -7.648 12.043 1.00 85.69 68 ASN A N 1
ATOM 540 C CA . ASN A 1 68 ? -14.632 -7.466 11.143 1.00 85.69 68 ASN A CA 1
ATOM 541 C C . ASN A 1 68 ? -14.868 -5.992 10.759 1.00 85.69 68 ASN A C 1
ATOM 543 O O . ASN A 1 68 ? -15.555 -5.722 9.773 1.00 85.69 68 ASN A O 1
ATOM 547 N N . LEU A 1 69 ? -14.306 -5.038 11.510 1.00 87.19 69 LEU A N 1
ATOM 548 C CA . LEU A 1 69 ? -14.348 -3.613 11.179 1.00 87.19 69 LEU A CA 1
ATOM 549 C C . LEU A 1 69 ? -13.228 -3.192 10.222 1.00 87.19 69 LEU A C 1
ATOM 551 O O . LEU A 1 69 ? -13.349 -2.136 9.601 1.00 87.19 69 LEU A O 1
ATOM 555 N N . PHE A 1 70 ? -12.186 -4.010 10.041 1.00 88.00 70 PHE A N 1
ATOM 556 C CA . PHE A 1 70 ? -11.006 -3.669 9.242 1.00 88.00 70 PHE A CA 1
ATOM 557 C C . PHE A 1 70 ? -11.366 -3.247 7.814 1.00 88.00 70 PHE A C 1
ATOM 559 O O . PHE A 1 70 ? -11.011 -2.154 7.383 1.00 88.00 70 PHE A O 1
ATOM 566 N N . GLY A 1 71 ? -12.157 -4.058 7.104 1.00 87.00 71 GLY A N 1
ATOM 567 C CA . GLY A 1 71 ? -12.564 -3.742 5.731 1.00 87.00 71 GLY A CA 1
ATOM 568 C C . GLY A 1 71 ? -13.352 -2.431 5.627 1.00 87.00 71 GLY A C 1
ATOM 569 O O . GLY A 1 71 ? -13.141 -1.653 4.698 1.00 87.00 71 GLY A O 1
ATOM 570 N N . LYS A 1 72 ? -14.213 -2.138 6.612 1.00 89.06 72 LYS A N 1
ATOM 571 C CA . LYS A 1 72 ? -14.960 -0.872 6.674 1.00 89.06 72 LYS A CA 1
ATOM 572 C C . LYS A 1 72 ? -14.021 0.310 6.915 1.00 89.06 72 LYS A C 1
ATOM 574 O O . LYS A 1 72 ? -14.178 1.338 6.265 1.00 89.06 72 LYS A O 1
ATOM 579 N N . VAL A 1 73 ? -13.041 0.157 7.805 1.00 90.44 73 VAL A N 1
ATOM 580 C CA . VAL A 1 73 ? -12.019 1.177 8.079 1.00 90.44 73 VAL A CA 1
ATOM 581 C C . VAL A 1 73 ? -11.177 1.455 6.832 1.00 90.44 73 VAL A C 1
ATOM 583 O O . VAL A 1 73 ? -11.000 2.620 6.492 1.00 90.44 73 VAL A O 1
ATOM 586 N N . CYS A 1 74 ? -10.744 0.426 6.094 1.00 89.38 74 CYS A N 1
ATOM 587 C CA . CYS A 1 74 ? -10.011 0.600 4.835 1.00 89.38 74 CYS A CA 1
ATOM 588 C C . CYS A 1 74 ? -10.791 1.431 3.809 1.00 89.38 74 CYS A C 1
ATOM 590 O O . CYS A 1 74 ? -10.229 2.346 3.220 1.00 89.38 74 CYS A O 1
ATOM 592 N N . ILE A 1 75 ? -12.087 1.149 3.628 1.00 89.50 75 ILE A N 1
ATOM 593 C CA . ILE A 1 75 ? -12.951 1.898 2.698 1.00 89.50 75 ILE A CA 1
ATOM 594 C C . ILE A 1 75 ? -13.099 3.362 3.126 1.00 89.50 75 ILE A C 1
ATOM 596 O O . ILE A 1 75 ? -13.181 4.241 2.275 1.00 89.50 75 ILE A O 1
ATOM 600 N N . ILE A 1 76 ? -13.165 3.638 4.431 1.00 91.00 76 ILE A N 1
ATOM 601 C CA . ILE A 1 76 ? -13.246 5.014 4.938 1.00 91.00 76 ILE A CA 1
ATOM 602 C C . ILE A 1 76 ? -11.925 5.748 4.679 1.00 91.00 76 ILE A C 1
ATOM 604 O O . ILE A 1 76 ? -11.946 6.874 4.194 1.00 91.00 76 ILE A O 1
ATOM 608 N N . ILE A 1 77 ? -10.786 5.109 4.966 1.00 90.06 77 ILE A N 1
ATOM 609 C CA . ILE A 1 77 ? -9.454 5.703 4.779 1.00 90.06 77 ILE A CA 1
ATOM 610 C C . ILE A 1 77 ? -9.147 5.955 3.302 1.00 90.06 77 ILE A C 1
ATOM 612 O O . ILE A 1 77 ? -8.536 6.967 2.993 1.00 90.06 77 ILE A O 1
ATOM 616 N N . ASP A 1 78 ? -9.604 5.103 2.386 1.00 89.44 78 ASP A N 1
ATOM 617 C CA . ASP A 1 78 ? -9.406 5.305 0.941 1.00 89.44 78 ASP A CA 1
ATOM 618 C C . ASP A 1 78 ? -9.980 6.646 0.445 1.00 89.44 78 ASP A C 1
ATOM 620 O O . ASP A 1 78 ? -9.484 7.231 -0.510 1.00 89.44 78 ASP A O 1
ATOM 624 N N . LYS A 1 79 ? -10.984 7.192 1.146 1.00 88.56 79 LYS A N 1
ATOM 625 C CA . LYS A 1 79 ? -11.580 8.499 0.841 1.00 88.56 79 LYS A CA 1
ATOM 626 C C . LYS A 1 79 ? -10.804 9.683 1.426 1.00 88.56 79 LYS A C 1
ATOM 628 O O . LYS A 1 79 ? -11.242 10.817 1.254 1.00 88.56 79 LYS A O 1
ATOM 633 N N . ILE A 1 80 ? -9.706 9.468 2.157 1.00 87.12 80 ILE A N 1
ATOM 634 C CA . ILE A 1 80 ? -9.019 10.537 2.906 1.00 87.12 80 ILE A CA 1
ATOM 635 C C . ILE A 1 80 ? -8.484 11.655 2.000 1.00 87.12 80 ILE A C 1
ATOM 637 O O . ILE A 1 80 ? -8.382 12.795 2.447 1.00 87.12 80 ILE A O 1
ATOM 641 N N . GLU A 1 81 ? -8.185 11.347 0.734 1.00 82.81 81 GLU A N 1
ATOM 642 C CA . GLU A 1 81 ? -7.791 12.342 -0.272 1.00 82.81 81 GLU A CA 1
ATOM 643 C C . GLU A 1 81 ? -8.999 13.017 -0.958 1.00 82.81 81 GLU A C 1
ATOM 645 O O . GLU A 1 81 ? -8.853 14.089 -1.545 1.00 82.81 81 GLU A O 1
ATOM 650 N N . GLU A 1 82 ? -10.201 12.433 -0.869 1.00 85.69 82 GLU A N 1
ATOM 651 C CA . GLU A 1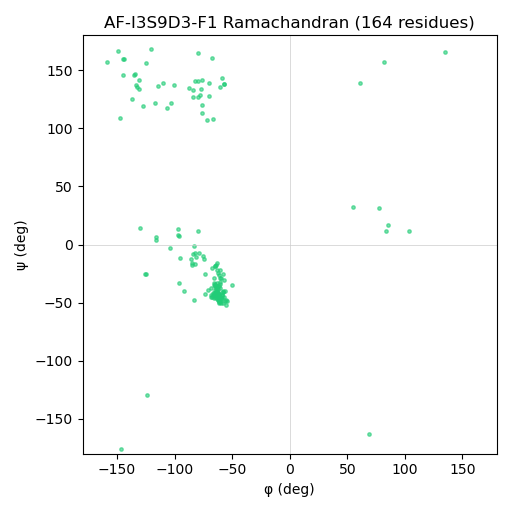 82 ? -11.414 12.927 -1.538 1.00 85.69 82 GLU A CA 1
ATOM 652 C C . GLU A 1 82 ? -12.299 13.810 -0.645 1.00 85.69 82 GLU A C 1
ATOM 654 O O . GLU A 1 82 ? -12.952 14.727 -1.148 1.00 85.69 82 GLU A 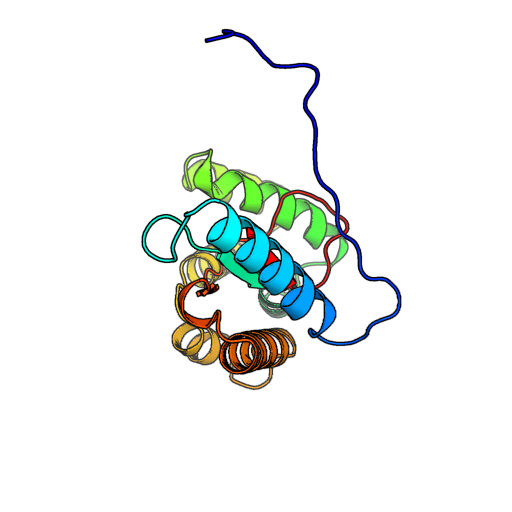O 1
ATOM 659 N N . ILE A 1 83 ? -12.353 13.541 0.667 1.00 89.12 83 ILE A N 1
ATOM 660 C CA . ILE A 1 83 ? -13.259 14.227 1.604 1.00 89.12 83 ILE A CA 1
ATOM 661 C C . ILE A 1 83 ? -12.521 14.856 2.798 1.00 89.12 83 ILE A C 1
ATOM 663 O O . ILE A 1 83 ? -11.437 14.407 3.174 1.00 89.12 83 ILE A O 1
ATOM 667 N N . PRO A 1 84 ? -13.094 15.892 3.446 1.00 93.00 84 PRO A N 1
ATOM 668 C CA . PRO A 1 84 ? -12.459 16.551 4.583 1.00 93.00 84 PRO A CA 1
ATOM 669 C C . PRO A 1 84 ? -12.173 15.605 5.757 1.00 93.00 84 PRO A C 1
ATOM 671 O O . PRO A 1 84 ? -12.998 14.769 6.131 1.00 93.00 84 PRO A O 1
ATOM 674 N N . ILE A 1 85 ? -11.044 15.824 6.437 1.00 89.75 85 ILE A N 1
ATOM 675 C CA . ILE A 1 85 ? -10.597 14.994 7.569 1.00 89.75 85 ILE A CA 1
ATOM 676 C C . ILE A 1 85 ? -11.620 14.905 8.713 1.00 89.75 85 ILE A C 1
ATOM 678 O O . ILE A 1 85 ? -11.705 13.895 9.410 1.00 89.75 85 ILE A O 1
ATOM 682 N N . ASP A 1 86 ? -12.427 15.947 8.916 1.00 92.44 86 ASP A N 1
ATOM 683 C CA . ASP A 1 86 ? -13.462 15.944 9.949 1.00 92.44 86 ASP A CA 1
ATOM 684 C C . ASP A 1 86 ? -14.658 15.055 9.586 1.00 92.44 86 ASP A C 1
ATOM 686 O O . ASP A 1 86 ? -15.319 14.531 10.485 1.00 92.44 86 ASP A O 1
ATOM 690 N N . GLU A 1 87 ? -14.918 14.826 8.296 1.00 93.56 87 GLU A N 1
ATOM 691 C CA . GLU A 1 87 ? -15.884 13.820 7.841 1.00 93.56 87 GLU A CA 1
ATOM 692 C C . GLU A 1 87 ? -15.327 12.407 8.028 1.00 93.56 87 GLU A C 1
ATOM 694 O O . GLU A 1 87 ? -16.021 11.559 8.591 1.00 93.56 87 GLU A O 1
ATOM 699 N N . ILE A 1 88 ? -14.047 12.183 7.707 1.00 93.06 88 ILE A N 1
ATOM 700 C CA . ILE A 1 88 ? -13.349 10.910 7.966 1.00 93.06 88 ILE A CA 1
ATOM 701 C C . ILE A 1 88 ? -13.433 10.533 9.450 1.00 93.06 88 ILE A C 1
ATOM 703 O O . ILE A 1 88 ? -13.837 9.422 9.795 1.00 93.06 88 ILE A O 1
ATOM 707 N N . LYS A 1 89 ? -13.139 11.472 10.361 1.00 94.31 89 LYS A N 1
ATOM 708 C CA . LYS A 1 89 ? -13.263 11.245 11.814 1.00 94.31 89 LYS A CA 1
ATOM 709 C C . LYS A 1 89 ? -14.682 10.843 12.220 1.00 94.31 89 LYS A C 1
ATOM 711 O O . LYS A 1 89 ? -14.843 9.996 13.098 1.00 94.31 89 LYS A O 1
ATOM 716 N N . LYS A 1 90 ? -15.711 11.453 11.619 1.00 94.44 90 LYS A N 1
ATOM 717 C CA . LYS A 1 90 ? -17.117 11.110 11.888 1.00 94.44 90 LYS A CA 1
ATOM 718 C C . LYS A 1 90 ? -17.449 9.707 11.386 1.00 94.44 90 LYS A C 1
ATOM 720 O O . LYS A 1 90 ? -18.054 8.947 12.139 1.00 94.44 90 LYS A O 1
ATOM 725 N N . GLU A 1 91 ? -17.031 9.348 10.171 1.00 94.38 91 GLU A N 1
ATOM 726 C CA . GLU A 1 91 ? -17.245 8.005 9.614 1.00 94.38 91 GLU A CA 1
ATOM 727 C C . GLU A 1 91 ? -16.551 6.925 10.458 1.00 94.38 91 GLU A C 1
ATOM 729 O O . GLU A 1 91 ? -17.170 5.909 10.777 1.00 94.38 91 GLU A O 1
ATOM 734 N N . LEU A 1 92 ? -15.308 7.160 10.895 1.00 92.94 92 LEU A N 1
ATOM 735 C CA . LEU A 1 92 ? -14.563 6.225 11.747 1.00 92.94 92 LEU A CA 1
ATOM 736 C C . LEU A 1 92 ? -15.217 6.051 13.127 1.00 92.94 92 LEU A C 1
ATOM 738 O O . LEU A 1 92 ? -15.385 4.925 13.594 1.00 92.94 92 LEU A O 1
ATOM 742 N N . LYS A 1 93 ? -15.670 7.141 13.760 1.00 93.12 93 LYS A N 1
ATOM 743 C CA . LYS A 1 93 ? -16.434 7.064 15.019 1.00 93.12 93 LYS A CA 1
ATOM 744 C C . LYS A 1 93 ? -17.748 6.298 14.834 1.00 93.12 93 LYS A C 1
ATOM 746 O O . LYS A 1 93 ? -18.076 5.436 15.644 1.00 93.12 93 LYS A O 1
ATOM 751 N N . ALA A 1 94 ? -18.471 6.545 13.740 1.00 92.75 94 ALA A N 1
ATOM 752 C CA . ALA A 1 94 ? -19.692 5.810 13.396 1.00 92.75 94 ALA A CA 1
ATOM 753 C C . ALA A 1 94 ? -19.429 4.333 13.035 1.00 92.75 94 ALA A C 1
ATOM 755 O O . ALA A 1 94 ? -20.338 3.503 13.092 1.00 92.75 94 ALA A O 1
ATOM 756 N N . ALA A 1 95 ? -18.195 3.983 12.663 1.00 89.69 95 ALA A N 1
ATOM 757 C CA . ALA A 1 95 ? -17.761 2.605 12.475 1.00 89.69 95 ALA A CA 1
ATOM 758 C C . ALA A 1 95 ? -17.435 1.879 13.792 1.00 89.69 95 ALA A C 1
ATOM 760 O O . ALA A 1 95 ? -17.259 0.665 13.756 1.00 89.69 95 ALA A O 1
ATOM 761 N N . GLY A 1 96 ? -17.426 2.582 14.930 1.00 88.19 96 GLY A N 1
ATOM 762 C CA . GLY A 1 96 ? -17.215 2.004 16.259 1.00 88.19 96 GLY A CA 1
ATOM 763 C C . GLY A 1 96 ? -15.823 2.245 16.845 1.00 88.19 96 GLY A C 1
ATOM 764 O O . GLY A 1 96 ? -15.480 1.614 17.841 1.00 88.19 96 GLY A O 1
ATOM 765 N N . LEU A 1 97 ? -15.016 3.132 16.252 1.00 92.25 97 LEU A N 1
ATOM 766 C CA . LEU A 1 97 ? -13.684 3.454 16.766 1.00 92.25 97 LEU A CA 1
ATOM 767 C C . LEU A 1 97 ? -13.762 4.485 17.900 1.00 92.25 97 LEU A C 1
ATOM 769 O O . LEU A 1 97 ? -14.523 5.455 17.823 1.00 92.25 97 LEU A O 1
ATOM 773 N N . SER A 1 98 ? -12.934 4.302 18.935 1.00 91.56 98 SER A N 1
ATOM 774 C CA . SER A 1 98 ? -12.777 5.292 20.006 1.00 91.56 98 SER A CA 1
ATOM 775 C C . SER A 1 98 ? -12.097 6.561 19.482 1.00 91.56 98 SER A C 1
ATOM 777 O O . SER A 1 98 ? -11.442 6.556 18.436 1.00 91.56 98 SER A O 1
ATOM 779 N N . GLN A 1 99 ? -12.237 7.676 20.200 1.00 91.44 99 GLN A N 1
ATOM 780 C CA . GLN A 1 99 ? -11.606 8.930 19.790 1.00 91.44 99 GLN A CA 1
ATOM 781 C C . GLN A 1 99 ? -10.078 8.819 19.760 1.00 91.44 99 GLN A C 1
ATOM 783 O O . GLN A 1 99 ? -9.447 9.355 18.852 1.00 91.44 99 GLN A O 1
ATOM 788 N N . GLU A 1 100 ? -9.505 8.102 20.717 1.00 91.00 100 GLU A N 1
ATOM 789 C CA . GLU A 1 100 ? -8.072 7.845 20.840 1.00 91.00 100 GLU A CA 1
ATOM 790 C C . GLU A 1 100 ? -7.578 7.023 19.647 1.00 91.00 100 GLU A C 1
ATOM 792 O O . GLU A 1 100 ? -6.605 7.408 19.005 1.00 91.00 100 GLU A O 1
ATOM 797 N N . ALA A 1 101 ? -8.307 5.961 19.286 1.00 90.06 101 ALA A N 1
ATOM 798 C CA . ALA A 1 101 ? -7.971 5.122 18.141 1.00 90.06 101 ALA A CA 1
ATOM 799 C C . ALA A 1 101 ? -8.030 5.894 16.816 1.00 90.06 101 ALA A C 1
ATOM 801 O O . ALA A 1 101 ? -7.167 5.724 15.962 1.00 90.06 101 ALA A O 1
ATOM 802 N N . VAL A 1 102 ? -9.028 6.771 16.642 1.00 92.56 102 VAL A N 1
ATOM 803 C CA . VAL A 1 102 ? -9.129 7.628 15.450 1.00 92.56 102 VAL A CA 1
ATOM 804 C C . VAL A 1 102 ? -7.953 8.597 15.364 1.00 92.56 102 VAL A C 1
ATOM 806 O O . VAL A 1 102 ? -7.407 8.791 14.282 1.00 92.56 102 VAL A O 1
ATOM 809 N N . LEU A 1 103 ? -7.565 9.221 16.477 1.00 91.81 103 LEU A N 1
ATOM 810 C CA . LEU A 1 103 ? -6.445 10.161 16.485 1.00 91.81 103 LEU A CA 1
ATOM 811 C C . LEU A 1 103 ? -5.125 9.465 16.154 1.00 91.81 103 LEU A C 1
ATOM 813 O O . LEU A 1 103 ? -4.380 9.984 15.327 1.00 91.81 103 LEU A O 1
ATOM 817 N N . GLU A 1 104 ? -4.862 8.301 16.747 1.00 90.19 104 GLU A N 1
ATOM 818 C CA . GLU A 1 104 ? -3.631 7.556 16.474 1.00 90.19 104 GLU A CA 1
ATOM 819 C C . GLU A 1 104 ? -3.586 7.044 15.037 1.00 90.19 104 GLU A C 1
ATOM 821 O O . GLU A 1 104 ? -2.590 7.216 14.342 1.00 90.19 104 GLU A O 1
ATOM 826 N N . LEU A 1 105 ? -4.704 6.508 14.547 1.00 90.56 105 LEU A N 1
ATOM 827 C CA . LEU A 1 105 ? -4.834 6.082 13.163 1.00 90.56 105 LEU A CA 1
ATOM 828 C C . LEU A 1 105 ? -4.477 7.210 12.187 1.00 90.56 105 LEU A C 1
ATOM 830 O O . LEU A 1 105 ? -3.678 7.014 11.278 1.00 90.56 105 LEU A O 1
ATOM 834 N N . LEU A 1 106 ? -5.034 8.405 12.388 1.00 91.44 106 LEU A N 1
ATOM 835 C CA . LEU A 1 106 ? -4.742 9.549 11.524 1.00 91.44 106 LEU A CA 1
ATOM 836 C C . LEU A 1 106 ? -3.284 10.011 11.619 1.00 91.44 106 LEU A C 1
ATOM 838 O O . LEU A 1 106 ? -2.733 10.464 10.619 1.00 91.44 106 LEU A O 1
ATOM 842 N N . GLN A 1 107 ? -2.654 9.886 12.790 1.00 91.44 107 GLN A N 1
ATOM 843 C CA . GLN A 1 107 ? -1.226 10.161 12.927 1.00 91.44 107 GLN A CA 1
ATOM 844 C C . GLN A 1 107 ? -0.389 9.154 12.140 1.00 91.44 107 GLN A C 1
ATOM 846 O O . GLN A 1 107 ? 0.491 9.567 11.391 1.00 91.44 107 GLN A O 1
ATOM 851 N N . VAL A 1 108 ? -0.690 7.857 12.236 1.00 91.44 108 VAL A N 1
ATOM 852 C CA . VAL A 1 108 ? 0.031 6.825 11.477 1.00 91.44 108 VAL A CA 1
ATOM 853 C C . VAL A 1 108 ? -0.140 7.022 9.971 1.00 91.44 108 VAL A C 1
ATOM 855 O O . VAL A 1 108 ? 0.839 6.952 9.241 1.00 91.44 108 VAL A O 1
ATOM 858 N N . LEU A 1 109 ? -1.342 7.361 9.497 1.00 90.81 109 LEU A N 1
ATOM 859 C CA . LEU A 1 109 ? -1.590 7.643 8.074 1.00 90.81 109 LEU A CA 1
ATOM 860 C C . LEU A 1 109 ? -0.851 8.892 7.561 1.00 90.81 109 LEU A C 1
ATOM 862 O O . LEU A 1 109 ? -0.689 9.056 6.354 1.00 90.81 109 LEU A O 1
ATOM 866 N N . SER A 1 110 ? -0.404 9.782 8.453 1.00 92.19 110 SER A N 1
ATOM 867 C CA . SER A 1 110 ? 0.376 10.965 8.070 1.00 92.19 110 SER A CA 1
ATOM 868 C C . SER A 1 110 ? 1.867 10.681 7.852 1.00 92.19 110 SER A C 1
ATOM 870 O O . SER A 1 110 ? 2.560 11.528 7.289 1.00 92.19 110 SER A O 1
ATOM 872 N N . VAL A 1 111 ? 2.349 9.495 8.238 1.00 94.00 111 VAL A N 1
ATOM 873 C CA . VAL A 1 111 ? 3.760 9.095 8.155 1.00 94.00 111 VAL A CA 1
ATOM 874 C C . VAL A 1 111 ? 4.177 8.885 6.696 1.00 94.00 111 VAL A C 1
ATOM 876 O O . VAL A 1 111 ? 3.555 8.122 5.953 1.00 94.00 111 VAL A O 1
ATOM 879 N N . LYS A 1 112 ? 5.269 9.545 6.290 1.00 93.75 112 LYS A N 1
ATOM 880 C CA . LYS A 1 112 ? 5.814 9.499 4.914 1.00 93.75 112 LYS A CA 1
ATOM 881 C C . LYS A 1 112 ? 7.210 8.878 4.819 1.00 93.75 112 LYS A C 1
ATOM 883 O O . LYS A 1 112 ? 7.824 8.892 3.756 1.00 93.75 112 LYS A O 1
ATOM 888 N N . SER A 1 113 ? 7.731 8.326 5.915 1.00 93.25 113 SER A N 1
ATOM 889 C CA . SER A 1 113 ? 8.999 7.591 5.918 1.00 93.25 113 SER A CA 1
ATOM 890 C C . SER A 1 113 ? 8.891 6.280 6.693 1.00 93.25 113 SER A C 1
ATOM 892 O O . SER A 1 113 ? 8.180 6.198 7.692 1.00 93.25 113 SER A O 1
ATOM 894 N N . LEU A 1 114 ? 9.622 5.253 6.245 1.00 90.50 114 LEU A N 1
ATOM 895 C CA . LEU A 1 114 ? 9.689 3.982 6.971 1.00 90.50 114 LEU A CA 1
ATOM 896 C C . LEU A 1 114 ? 10.321 4.154 8.354 1.00 90.50 114 LEU A C 1
ATOM 898 O O . LEU A 1 114 ? 9.870 3.523 9.297 1.00 90.50 114 LEU A O 1
ATOM 902 N N . THR A 1 115 ? 11.305 5.041 8.492 1.00 91.25 115 THR A N 1
ATOM 903 C CA . THR A 1 115 ? 11.955 5.313 9.780 1.00 91.25 115 THR A CA 1
ATOM 904 C C . THR A 1 115 ? 10.979 5.882 10.806 1.00 91.25 115 THR A C 1
ATOM 906 O O . THR A 1 115 ? 10.916 5.400 11.930 1.00 91.25 115 THR A O 1
ATOM 909 N N . GLU A 1 116 ? 10.146 6.847 10.415 1.00 91.38 116 GLU A N 1
ATOM 910 C CA . GLU A 1 116 ? 9.107 7.381 11.304 1.00 91.38 116 GLU A CA 1
ATOM 911 C C . GLU A 1 116 ? 8.046 6.318 11.643 1.00 91.38 116 GLU A C 1
ATOM 913 O O . GLU A 1 116 ? 7.534 6.276 12.763 1.00 91.38 116 GLU A O 1
ATOM 918 N N . LEU A 1 117 ? 7.732 5.419 10.700 1.00 90.38 117 LEU A N 1
ATOM 919 C CA . LEU A 1 117 ? 6.820 4.306 10.960 1.00 90.38 117 LEU A CA 1
ATOM 920 C C . LEU A 1 117 ? 7.387 3.354 12.024 1.00 90.38 117 LEU A C 1
ATOM 922 O O . LEU A 1 117 ? 6.661 2.938 12.927 1.00 90.38 117 LEU A O 1
ATOM 926 N N . GLU A 1 118 ? 8.677 3.030 11.933 1.00 90.00 118 GLU A N 1
ATOM 927 C CA . GLU A 1 118 ? 9.386 2.183 12.899 1.00 90.00 118 GLU A CA 1
ATOM 928 C C . GLU A 1 118 ? 9.421 2.791 14.294 1.00 90.00 118 GLU A C 1
ATOM 930 O O . GLU A 1 118 ? 9.241 2.076 15.278 1.00 90.00 118 GLU A O 1
ATOM 935 N N . GLU A 1 119 ? 9.647 4.099 14.391 1.00 89.00 119 GLU A N 1
ATOM 936 C CA . GLU A 1 119 ? 9.652 4.809 15.670 1.00 89.00 119 GLU A CA 1
ATOM 937 C C . GLU A 1 119 ? 8.281 4.748 16.355 1.00 89.00 119 GLU A C 1
ATOM 939 O O . GLU A 1 119 ? 8.209 4.665 17.582 1.00 89.00 119 GLU A O 1
ATOM 944 N N . ARG A 1 120 ? 7.194 4.739 15.572 1.00 86.38 120 ARG A N 1
ATOM 945 C CA . ARG A 1 120 ? 5.819 4.683 16.088 1.00 86.38 120 ARG A CA 1
ATOM 946 C C . ARG A 1 120 ? 5.336 3.275 16.421 1.00 86.38 120 ARG A C 1
ATOM 948 O O . ARG A 1 120 ? 4.746 3.078 17.480 1.00 86.38 120 ARG A O 1
ATOM 955 N N . LEU A 1 121 ? 5.540 2.310 15.524 1.00 82.56 121 LEU A N 1
ATOM 956 C CA . LEU A 1 121 ? 5.010 0.945 15.672 1.00 82.56 121 LEU A CA 1
ATOM 957 C C . LEU A 1 121 ? 6.015 -0.038 16.287 1.00 82.56 121 LEU A C 1
ATOM 959 O O . LEU A 1 121 ? 5.639 -1.135 16.702 1.00 82.56 121 LEU A O 1
ATOM 963 N N . GLY A 1 122 ? 7.284 0.354 16.388 1.00 79.19 122 GLY A N 1
ATOM 964 C CA . GLY A 1 122 ? 8.383 -0.521 16.775 1.00 79.19 122 GLY A CA 1
ATOM 965 C C . GLY A 1 122 ? 8.912 -1.350 15.600 1.00 79.19 122 GLY A C 1
ATOM 966 O O . GLY A 1 122 ? 8.225 -1.620 14.623 1.00 79.19 122 GLY A O 1
ATOM 967 N N . ASN A 1 123 ? 10.159 -1.805 15.703 1.00 69.00 123 ASN A N 1
ATOM 968 C CA . ASN A 1 123 ? 10.901 -2.435 14.599 1.00 69.00 123 ASN A CA 1
ATOM 969 C C . ASN A 1 123 ? 10.548 -3.924 14.345 1.00 69.00 123 ASN A C 1
ATOM 971 O O . ASN A 1 123 ? 11.275 -4.621 13.642 1.00 69.00 123 ASN A O 1
ATOM 975 N N . SER A 1 124 ? 9.476 -4.438 14.956 1.00 63.22 124 SER A N 1
ATOM 976 C CA . SER A 1 124 ? 9.190 -5.885 15.035 1.00 63.22 124 SER A CA 1
ATOM 977 C C . SER A 1 124 ? 7.910 -6.316 14.309 1.00 63.22 124 SER A C 1
ATOM 979 O O . SER A 1 124 ? 7.519 -7.478 14.415 1.00 63.22 124 SER A O 1
ATOM 981 N N . GLY A 1 125 ? 7.234 -5.392 13.621 1.00 80.31 125 GLY A N 1
ATOM 982 C CA . GLY A 1 125 ? 6.022 -5.680 12.853 1.00 80.31 125 GLY A CA 1
ATOM 983 C C . GLY A 1 125 ? 6.327 -6.386 11.532 1.00 80.31 125 GLY A C 1
ATOM 984 O O . GLY A 1 125 ? 7.289 -6.044 10.839 1.00 80.31 125 GLY A O 1
ATOM 985 N N . GLU A 1 126 ? 5.480 -7.344 11.155 1.00 86.62 126 GLU A N 1
ATOM 986 C CA . GLU A 1 126 ? 5.556 -8.023 9.853 1.00 86.62 126 GLU A CA 1
ATOM 987 C C . GLU A 1 126 ? 5.396 -7.008 8.712 1.00 86.62 126 GLU A C 1
ATOM 989 O O . GLU A 1 126 ? 6.072 -7.098 7.691 1.00 86.62 126 GLU A O 1
ATOM 994 N N . ALA A 1 127 ? 4.581 -5.968 8.929 1.00 90.19 127 ALA A N 1
ATOM 995 C CA . ALA A 1 127 ? 4.374 -4.890 7.969 1.00 90.19 127 ALA A CA 1
ATOM 996 C C . ALA A 1 127 ? 5.675 -4.156 7.601 1.00 90.19 127 ALA A C 1
ATOM 998 O O . ALA A 1 127 ? 5.933 -3.889 6.428 1.00 90.19 127 ALA A O 1
ATOM 999 N N . ILE A 1 128 ? 6.497 -3.832 8.603 1.00 92.19 128 ILE A N 1
ATOM 1000 C CA . ILE A 1 128 ? 7.766 -3.118 8.414 1.00 92.19 128 ILE A CA 1
ATOM 1001 C C . ILE A 1 128 ? 8.792 -4.027 7.737 1.00 92.19 128 ILE A C 1
ATOM 1003 O O . ILE A 1 128 ? 9.532 -3.562 6.869 1.00 92.19 128 ILE A O 1
ATOM 1007 N N . ALA A 1 129 ? 8.833 -5.310 8.108 1.00 93.12 129 ALA A N 1
ATOM 1008 C CA . ALA A 1 129 ? 9.721 -6.286 7.484 1.00 93.12 129 ALA A CA 1
ATOM 1009 C C . ALA A 1 129 ? 9.424 -6.435 5.982 1.00 93.12 129 ALA A C 1
ATOM 1011 O O . ALA A 1 129 ? 10.338 -6.281 5.171 1.00 93.12 129 ALA A O 1
ATOM 1012 N N . ASP A 1 130 ? 8.151 -6.619 5.622 1.00 95.06 130 ASP A N 1
ATOM 1013 C CA . ASP A 1 130 ? 7.693 -6.710 4.231 1.00 95.06 130 ASP A CA 1
ATOM 1014 C C . ASP A 1 130 ? 8.044 -5.444 3.435 1.00 95.06 130 ASP A C 1
ATOM 1016 O O . ASP A 1 130 ? 8.589 -5.514 2.332 1.00 95.06 130 ASP A O 1
ATOM 1020 N N . LEU A 1 131 ? 7.773 -4.263 4.004 1.00 95.81 131 LEU A N 1
ATOM 1021 C CA . LEU A 1 131 ? 8.086 -2.988 3.357 1.00 95.81 131 LEU A CA 1
ATOM 1022 C C . LEU A 1 131 ? 9.595 -2.845 3.123 1.00 95.81 131 LEU A C 1
ATOM 1024 O O . LEU A 1 131 ? 10.017 -2.530 2.013 1.00 95.81 131 LEU A O 1
ATOM 1028 N N . LYS A 1 132 ? 10.432 -3.123 4.125 1.00 95.69 132 LYS A N 1
ATOM 1029 C CA . LYS A 1 132 ? 11.895 -3.084 3.964 1.00 95.69 132 LYS A CA 1
ATOM 1030 C C . LYS A 1 132 ? 12.388 -4.039 2.889 1.00 95.69 132 LYS A C 1
ATOM 1032 O O . LYS A 1 132 ? 13.261 -3.669 2.102 1.00 95.69 132 LYS A O 1
ATOM 1037 N N . GLU A 1 133 ? 11.854 -5.257 2.865 1.00 96.94 133 GLU A N 1
ATOM 1038 C CA . GLU A 1 133 ? 12.212 -6.241 1.851 1.00 96.94 133 GLU A CA 1
ATOM 1039 C C . GLU A 1 133 ? 11.846 -5.729 0.454 1.00 96.94 133 GLU A C 1
ATOM 1041 O O . GLU A 1 133 ? 12.689 -5.765 -0.442 1.00 96.94 133 GLU A O 1
ATOM 1046 N N . LEU A 1 134 ? 10.661 -5.139 0.284 1.00 97.88 134 LEU A N 1
ATOM 1047 C CA . LEU A 1 134 ? 10.227 -4.558 -0.985 1.00 97.88 134 LEU A CA 1
ATOM 1048 C C . LEU A 1 134 ? 11.150 -3.424 -1.453 1.00 97.88 134 LEU A C 1
ATOM 1050 O O . LEU A 1 134 ? 11.572 -3.413 -2.611 1.00 97.88 134 LEU A O 1
ATOM 1054 N N . PHE A 1 135 ? 11.506 -2.490 -0.565 1.00 97.56 135 PHE A N 1
ATOM 1055 C CA . PHE A 1 135 ? 12.442 -1.407 -0.895 1.00 97.56 135 PHE A CA 1
ATOM 1056 C C . PHE A 1 135 ? 13.840 -1.948 -1.245 1.00 97.56 135 PHE A C 1
ATOM 1058 O O . PHE A 1 135 ? 14.469 -1.456 -2.184 1.00 97.56 135 PHE A O 1
ATOM 1065 N N . SER A 1 136 ? 14.305 -3.001 -0.562 1.00 98.00 136 SER A N 1
ATOM 1066 C CA . SER A 1 136 ? 15.568 -3.676 -0.892 1.00 98.00 136 SER A CA 1
ATOM 1067 C C . SER A 1 136 ? 15.521 -4.374 -2.256 1.00 98.00 136 SER A C 1
ATOM 1069 O O . SER A 1 136 ? 16.479 -4.297 -3.029 1.00 98.00 136 SER A O 1
ATOM 1071 N N . LEU A 1 137 ? 14.416 -5.048 -2.586 1.00 98.25 137 LEU A N 1
ATOM 1072 C CA . LEU A 1 137 ? 14.223 -5.672 -3.897 1.00 98.25 137 LEU A CA 1
ATOM 1073 C C . LEU A 1 137 ? 14.185 -4.624 -5.008 1.00 98.25 137 LEU A C 1
ATOM 1075 O O . LEU A 1 137 ? 14.822 -4.809 -6.042 1.00 98.25 137 LEU A O 1
ATOM 1079 N N . ALA A 1 138 ? 13.529 -3.492 -4.774 1.00 97.94 138 ALA A N 1
ATOM 1080 C CA . ALA A 1 138 ? 13.472 -2.410 -5.743 1.00 97.94 138 ALA A CA 1
ATOM 1081 C C . ALA A 1 138 ? 14.830 -1.770 -6.036 1.00 97.94 138 ALA A C 1
ATOM 1083 O O . ALA A 1 138 ? 15.103 -1.375 -7.173 1.00 97.94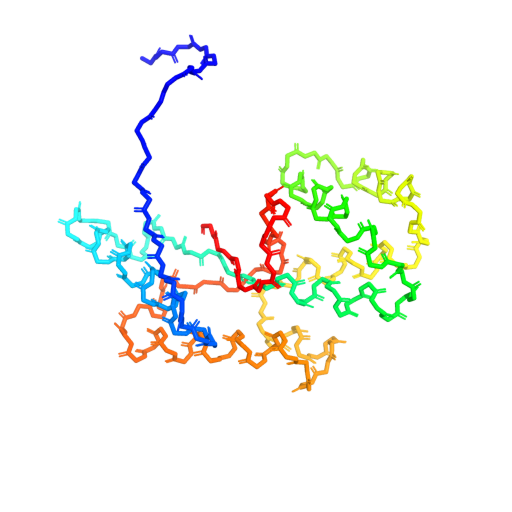 138 ALA A O 1
ATOM 1084 N N . GLU A 1 139 ? 15.702 -1.681 -5.031 1.00 97.88 139 GLU A N 1
ATOM 1085 C CA . GLU A 1 139 ? 17.094 -1.284 -5.233 1.00 97.88 139 GLU A CA 1
ATOM 1086 C C . GLU A 1 139 ? 17.824 -2.294 -6.126 1.00 97.88 139 GLU A C 1
ATOM 1088 O O . GLU A 1 139 ? 18.429 -1.903 -7.126 1.00 97.88 139 GLU A O 1
ATOM 1093 N N . LYS A 1 140 ? 17.688 -3.596 -5.840 1.00 97.88 140 LYS A N 1
ATOM 1094 C CA . LYS A 1 140 ? 18.300 -4.677 -6.636 1.00 97.88 140 LYS A CA 1
ATOM 1095 C C . LYS A 1 140 ? 17.777 -4.730 -8.073 1.00 97.88 140 LYS A C 1
ATOM 1097 O O . LYS A 1 140 ? 18.543 -5.021 -8.986 1.00 97.88 140 LYS A O 1
ATOM 1102 N N . PHE A 1 141 ? 16.495 -4.442 -8.283 1.00 97.31 141 PHE A N 1
ATOM 1103 C CA . PHE A 1 141 ? 15.861 -4.400 -9.605 1.00 97.31 141 PHE A CA 1
ATOM 1104 C C . PHE A 1 141 ? 16.095 -3.059 -10.330 1.00 97.31 141 PHE A C 1
ATOM 1106 O O . PHE A 1 141 ? 15.763 -2.924 -11.507 1.00 97.31 141 PHE A O 1
ATOM 1113 N N . GLY A 1 142 ? 16.692 -2.061 -9.668 1.00 97.25 142 GLY A N 1
ATOM 1114 C CA . GLY A 1 142 ? 17.074 -0.791 -10.291 1.00 97.25 142 GLY A CA 1
ATOM 1115 C C . GLY A 1 142 ? 15.916 0.189 -10.512 1.00 97.25 142 GLY A C 1
ATOM 1116 O O . GLY A 1 142 ? 15.931 0.964 -11.477 1.00 97.25 142 GLY A O 1
ATOM 1117 N N . TYR A 1 143 ? 14.905 0.166 -9.638 1.00 97.94 143 TYR A N 1
ATOM 1118 C CA . TYR A 1 143 ? 13.787 1.116 -9.660 1.00 97.94 143 TYR A CA 1
ATOM 1119 C C . TYR A 1 143 ? 13.485 1.768 -8.303 1.00 97.94 143 TYR A C 1
ATOM 1121 O O . TYR A 1 143 ? 12.462 2.427 -8.172 1.00 97.94 143 TYR A O 1
ATOM 1129 N N . SER A 1 144 ? 14.379 1.684 -7.314 1.00 97.25 144 SER A N 1
ATOM 1130 C CA . SER A 1 144 ? 14.182 2.309 -5.991 1.00 97.25 144 SER A CA 1
ATOM 1131 C C . SER A 1 144 ? 13.782 3.790 -6.039 1.00 97.25 144 SER A C 1
ATOM 1133 O O . SER A 1 144 ? 12.959 4.220 -5.243 1.00 97.25 144 SER A O 1
ATOM 1135 N N . LYS A 1 145 ? 14.289 4.564 -7.009 1.00 97.50 145 LYS A N 1
ATOM 1136 C CA . LYS A 1 145 ? 13.928 5.983 -7.205 1.00 97.50 145 LYS A CA 1
ATOM 1137 C C . LYS A 1 145 ? 12.466 6.226 -7.593 1.00 97.50 145 LYS A C 1
ATOM 1139 O O . LYS A 1 145 ? 11.999 7.350 -7.490 1.00 97.50 145 LYS A O 1
ATOM 1144 N N . TRP A 1 146 ? 11.779 5.195 -8.072 1.00 98.00 146 TRP A N 1
ATOM 1145 C CA . TRP A 1 146 ? 10.372 5.255 -8.451 1.00 98.00 146 TRP A CA 1
ATOM 1146 C C . TRP A 1 146 ? 9.454 5.016 -7.254 1.00 98.00 146 TRP A C 1
ATOM 1148 O O . TRP A 1 146 ? 8.259 5.228 -7.383 1.00 98.00 146 TRP A O 1
ATOM 1158 N N . LEU A 1 147 ? 9.975 4.541 -6.120 1.00 97.38 147 LEU A N 1
ATOM 1159 C CA . LEU A 1 147 ? 9.182 4.193 -4.947 1.00 97.38 147 LEU A CA 1
ATOM 1160 C C . LEU A 1 147 ? 9.226 5.286 -3.889 1.00 97.38 147 LEU A C 1
ATOM 1162 O O . LEU A 1 147 ? 10.291 5.778 -3.518 1.00 97.38 147 LEU A O 1
ATOM 1166 N N . GLN A 1 148 ? 8.062 5.556 -3.314 1.00 96.50 148 GLN A N 1
ATOM 1167 C CA . GLN A 1 148 ? 7.904 6.380 -2.132 1.00 96.50 148 GLN A CA 1
ATOM 1168 C C . GLN A 1 148 ? 7.014 5.654 -1.125 1.00 96.50 148 GLN A C 1
ATOM 1170 O O . GLN A 1 148 ? 5.964 5.122 -1.475 1.00 96.50 148 GLN A O 1
ATOM 1175 N N . PHE A 1 149 ? 7.424 5.635 0.141 1.00 96.62 149 PHE A N 1
ATOM 1176 C CA . PHE A 1 149 ? 6.558 5.132 1.199 1.00 96.62 149 PHE A CA 1
ATOM 1177 C C . PHE A 1 149 ? 5.504 6.185 1.543 1.00 96.62 149 PHE A C 1
ATOM 1179 O O . PHE A 1 149 ? 5.827 7.361 1.725 1.00 96.62 149 PHE A O 1
ATOM 1186 N N . ASP A 1 150 ? 4.254 5.753 1.657 1.00 95.31 150 ASP A N 1
ATOM 1187 C CA . ASP A 1 150 ? 3.163 6.601 2.108 1.00 95.31 150 ASP A CA 1
ATOM 1188 C C . ASP A 1 150 ? 2.130 5.774 2.881 1.00 95.31 150 ASP A C 1
ATOM 1190 O O . ASP A 1 150 ? 1.365 5.009 2.293 1.00 95.31 150 ASP A O 1
ATOM 1194 N N . ALA A 1 151 ? 2.069 5.964 4.202 1.00 92.88 151 ALA A N 1
ATOM 1195 C CA . ALA A 1 151 ? 1.158 5.221 5.065 1.00 92.88 151 ALA A CA 1
ATOM 1196 C C . ALA A 1 151 ? -0.330 5.427 4.722 1.00 92.88 151 ALA A C 1
ATOM 1198 O O . ALA A 1 151 ? -1.140 4.565 5.067 1.00 92.88 151 ALA A O 1
ATOM 1199 N N . SER A 1 152 ? -0.709 6.519 4.040 1.00 90.75 152 SER A N 1
ATOM 1200 C CA . SER A 1 152 ? -2.112 6.781 3.692 1.00 90.75 152 SER A CA 1
ATOM 1201 C C . SER A 1 152 ? -2.647 5.902 2.562 1.00 90.75 152 SER A C 1
ATOM 1203 O O . SER A 1 152 ? -3.861 5.843 2.370 1.00 90.75 152 SER A O 1
ATOM 1205 N N . VAL A 1 153 ? -1.784 5.185 1.833 1.00 92.81 153 VAL A N 1
ATOM 1206 C CA . VAL A 1 153 ? -2.215 4.286 0.754 1.00 92.81 153 VAL A CA 1
ATOM 1207 C C . VAL A 1 153 ? -2.802 3.005 1.346 1.00 92.81 153 VAL A C 1
ATOM 1209 O O . VAL A 1 153 ? -2.097 2.199 1.945 1.00 92.81 153 VAL A O 1
ATOM 1212 N N . VAL A 1 154 ? -4.107 2.785 1.167 1.00 86.69 154 VAL A N 1
ATOM 1213 C CA . VAL A 1 154 ? -4.805 1.574 1.659 1.00 86.69 154 VAL A CA 1
ATOM 1214 C C . VAL A 1 154 ? -5.549 0.828 0.547 1.00 86.69 154 VAL A C 1
ATOM 1216 O O . VAL A 1 154 ? -5.714 -0.396 0.642 1.00 86.69 154 VAL A O 1
ATOM 1219 N N . ARG A 1 155 ? -5.931 1.551 -0.517 1.00 86.69 155 ARG A N 1
ATOM 1220 C CA . ARG A 1 155 ? -6.744 1.115 -1.665 1.00 86.69 155 ARG A CA 1
ATOM 1221 C C . ARG A 1 155 ? -8.147 0.655 -1.253 1.00 86.69 155 ARG A C 1
ATOM 1223 O O . ARG A 1 155 ? -8.311 -0.079 -0.285 1.00 86.69 155 ARG A O 1
ATOM 1230 N N . GLY A 1 156 ? -9.181 1.002 -2.013 1.00 74.50 156 GLY A N 1
ATOM 1231 C CA . GLY A 1 156 ? -10.578 0.756 -1.614 1.00 74.50 156 GLY A CA 1
ATOM 1232 C C . GLY A 1 156 ? -11.094 -0.684 -1.730 1.00 74.50 156 GLY A C 1
ATOM 1233 O O . GLY A 1 156 ? -12.187 -0.986 -1.252 1.00 74.50 156 GLY A O 1
ATOM 1234 N N . LEU A 1 157 ? -10.353 -1.603 -2.361 1.00 78.88 157 LEU A N 1
ATOM 1235 C CA . LEU A 1 157 ? -10.847 -2.963 -2.618 1.00 78.88 157 LEU A CA 1
ATOM 1236 C C . LEU A 1 157 ? -10.646 -3.876 -1.407 1.00 78.88 157 LEU A C 1
ATOM 1238 O O . LEU A 1 157 ? -9.543 -4.015 -0.889 1.00 78.88 157 LEU A O 1
ATOM 1242 N N . ALA A 1 158 ? -11.710 -4.532 -0.946 1.00 77.50 158 ALA A N 1
ATOM 1243 C CA . ALA A 1 158 ? -11.703 -5.262 0.324 1.00 77.50 158 ALA A CA 1
ATOM 1244 C C . ALA A 1 158 ? -10.713 -6.445 0.388 1.00 77.50 158 ALA A C 1
ATOM 1246 O O . ALA A 1 158 ? -10.317 -6.823 1.484 1.00 77.50 158 ALA A O 1
ATOM 1247 N N . TYR A 1 159 ? -10.287 -7.001 -0.749 1.00 83.44 159 TYR A N 1
ATOM 1248 C CA . TYR A 1 159 ? -9.503 -8.240 -0.804 1.00 83.44 159 TYR A CA 1
ATOM 1249 C C . TYR A 1 159 ? -7.988 -8.070 -0.610 1.00 83.44 159 TYR A C 1
ATOM 1251 O O . TYR A 1 159 ? -7.291 -9.074 -0.500 1.00 83.44 159 TYR A O 1
ATOM 1259 N N . TYR A 1 160 ? -7.452 -6.846 -0.574 1.00 88.38 160 TYR A N 1
ATOM 1260 C CA . TYR A 1 160 ? -6.024 -6.663 -0.300 1.00 88.38 160 TYR A CA 1
ATOM 1261 C C . TYR A 1 160 ? -5.694 -6.995 1.160 1.00 88.38 160 TYR A C 1
ATOM 1263 O O . TYR A 1 160 ? -6.419 -6.599 2.078 1.00 88.38 160 TYR A O 1
ATOM 1271 N N . THR A 1 161 ? -4.569 -7.670 1.380 1.00 90.12 161 THR A N 1
ATOM 1272 C CA . THR A 1 161 ? -4.144 -8.147 2.707 1.00 90.12 161 THR A CA 1
ATOM 1273 C C . THR A 1 161 ? -2.741 -7.689 3.105 1.00 90.12 161 THR A C 1
ATOM 1275 O O . THR A 1 161 ? -2.469 -7.577 4.296 1.00 90.12 161 THR A O 1
ATOM 1278 N N . GLY A 1 162 ? -1.863 -7.401 2.142 1.00 93.25 162 GLY A N 1
ATOM 1279 C CA . GLY A 1 162 ? -0.463 -7.039 2.367 1.00 93.25 162 GLY A CA 1
ATOM 1280 C C . GLY A 1 162 ? -0.098 -5.699 1.737 1.00 93.25 162 GLY A C 1
ATOM 1281 O O . GLY A 1 162 ? -0.792 -4.699 1.956 1.00 93.25 162 GLY A O 1
ATOM 1282 N N . ILE A 1 163 ? 0.992 -5.698 0.967 1.00 96.12 163 ILE A N 1
ATOM 1283 C CA . ILE A 1 163 ? 1.475 -4.534 0.225 1.00 96.12 163 ILE A CA 1
ATOM 1284 C C . ILE A 1 163 ? 0.388 -4.018 -0.722 1.00 96.12 163 ILE A C 1
ATOM 1286 O O . ILE A 1 163 ? -0.309 -4.778 -1.396 1.00 96.12 163 ILE A O 1
ATOM 1290 N N . VAL A 1 164 ? 0.262 -2.697 -0.773 1.00 95.81 164 VAL A N 1
ATOM 1291 C CA . VAL A 1 164 ? -0.596 -1.974 -1.708 1.00 95.81 164 VAL A CA 1
ATOM 1292 C C . VAL A 1 164 ? 0.175 -0.797 -2.292 1.00 95.81 164 VAL A C 1
ATOM 1294 O O . VAL A 1 164 ? 1.006 -0.195 -1.611 1.00 95.81 164 VAL A O 1
ATOM 1297 N N . PHE A 1 165 ? -0.101 -0.469 -3.551 1.00 96.44 165 PHE A N 1
ATOM 1298 C CA . PHE A 1 165 ? 0.557 0.626 -4.256 1.00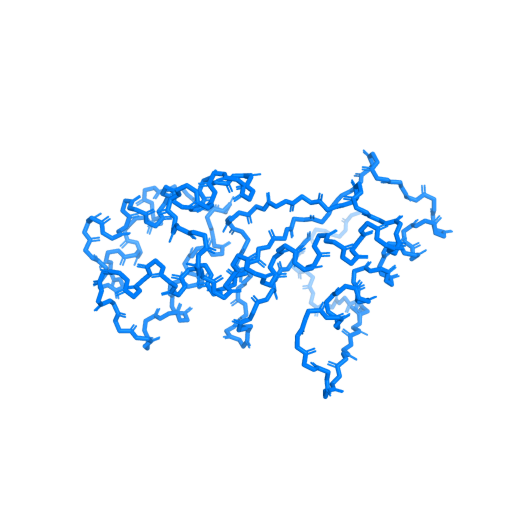 96.44 165 PHE A CA 1
ATOM 1299 C C . PHE A 1 165 ? -0.398 1.351 -5.206 1.00 96.44 165 PHE A C 1
ATOM 1301 O O . PHE A 1 165 ? -1.433 0.797 -5.600 1.00 96.44 165 PHE A O 1
ATOM 1308 N N . GLU A 1 166 ? -0.039 2.582 -5.564 1.00 93.44 166 GLU A N 1
ATOM 1309 C CA . GLU A 1 166 ? -0.734 3.427 -6.542 1.00 93.44 166 GLU A CA 1
ATOM 1310 C C . GLU A 1 166 ? 0.204 4.330 -7.336 1.00 93.44 166 GLU A C 1
ATOM 1312 O O . GLU A 1 166 ? 1.292 4.665 -6.807 1.00 93.44 166 GLU A O 1
#

pLDDT: mean 91.29, std 7.92, range [46.56, 98.38]

Organism: Lotus japonicus (NCBI:txid34305)

Solvent-accessible surface area (backbone atoms only — not comparable to full-atom values): 9830 Å² total; per-residue (Å²): 132,89,84,72,87,76,90,76,81,90,77,92,82,86,85,78,84,95,62,77,79,49,61,48,59,38,51,54,52,50,52,52,52,51,50,37,51,73,75,70,48,48,62,89,77,50,64,36,41,32,25,35,44,38,50,57,51,54,56,39,52,78,65,71,51,61,72,87,45,46,57,58,50,34,46,53,49,46,39,59,88,80,47,60,69,73,56,49,54,49,54,45,43,75,69,70,45,52,72,67,51,50,54,50,50,55,52,54,36,68,35,61,44,68,68,63,45,32,72,72,73,43,91,80,45,69,40,58,53,47,52,51,49,33,53,52,46,24,50,76,73,72,48,42,80,30,56,40,54,26,49,56,47,56,54,65,61,75,85,72,67,45,80,38,73,87